Protein AF-A0A165C1H5-F1 (afdb_monomer)

Structure (mmCIF, N/CA/C/O backbone):
data_AF-A0A165C1H5-F1
#
_entry.id   AF-A0A165C1H5-F1
#
loop_
_atom_site.group_PDB
_atom_site.id
_atom_site.type_symbol
_atom_site.label_atom_id
_atom_site.label_alt_id
_atom_site.label_comp_id
_atom_site.label_asym_id
_atom_site.label_entity_id
_atom_site.label_seq_id
_atom_site.pdbx_PDB_ins_code
_atom_site.Cartn_x
_atom_site.Cartn_y
_atom_site.Cartn_z
_atom_site.occupancy
_atom_site.B_iso_or_equiv
_atom_site.auth_seq_id
_atom_site.auth_comp_id
_atom_site.auth_asym_id
_atom_site.auth_atom_id
_atom_site.pdbx_PDB_model_num
ATOM 1 N N . MET A 1 1 ? -11.696 -9.846 4.711 1.00 88.38 1 MET A N 1
ATOM 2 C CA . MET A 1 1 ? -10.975 -8.654 5.201 1.00 88.38 1 MET A CA 1
ATOM 3 C C . MET A 1 1 ? -9.640 -9.033 5.825 1.00 88.38 1 MET A C 1
ATOM 5 O O . MET A 1 1 ? -8.652 -8.895 5.130 1.00 88.38 1 MET A O 1
ATOM 9 N N . GLU A 1 2 ? -9.556 -9.574 7.046 1.00 92.06 2 GLU A N 1
ATOM 10 C CA . GLU A 1 2 ? -8.249 -9.824 7.700 1.00 92.06 2 GLU A CA 1
ATOM 11 C C . GLU A 1 2 ? -7.336 -10.789 6.930 1.00 92.06 2 GLU A C 1
ATOM 13 O O . GLU A 1 2 ? -6.153 -10.520 6.741 1.00 92.06 2 GLU A O 1
ATOM 18 N N . ARG A 1 3 ? -7.900 -11.882 6.400 1.00 90.81 3 ARG A N 1
ATOM 19 C CA . ARG A 1 3 ? -7.178 -12.800 5.502 1.00 90.81 3 ARG A CA 1
ATOM 20 C C . ARG A 1 3 ? -6.645 -12.087 4.256 1.00 90.81 3 ARG A C 1
ATOM 22 O O . ARG A 1 3 ? -5.544 -12.384 3.801 1.00 90.81 3 ARG A O 1
ATOM 29 N N . ASP A 1 4 ? -7.431 -11.167 3.707 1.00 89.62 4 ASP A N 1
ATOM 30 C CA . ASP A 1 4 ? -7.056 -10.411 2.514 1.00 89.62 4 ASP A CA 1
ATOM 31 C C . ASP A 1 4 ? -5.983 -9.373 2.853 1.00 89.62 4 ASP A C 1
ATOM 33 O O . ASP A 1 4 ? -5.034 -9.225 2.094 1.00 89.62 4 ASP A O 1
ATOM 37 N N . ALA A 1 5 ? -6.067 -8.738 4.027 1.00 93.38 5 ALA A N 1
ATOM 38 C CA . ALA A 1 5 ? -5.042 -7.837 4.542 1.00 93.38 5 ALA A CA 1
ATOM 39 C C . ALA A 1 5 ? -3.709 -8.575 4.707 1.00 93.38 5 ALA A C 1
ATOM 41 O O . ALA A 1 5 ? -2.703 -8.132 4.170 1.00 93.38 5 ALA A O 1
ATOM 42 N N . ALA A 1 6 ? -3.710 -9.759 5.330 1.00 94.25 6 ALA A N 1
ATOM 43 C CA . ALA A 1 6 ? -2.515 -10.593 5.461 1.00 94.25 6 ALA A CA 1
ATOM 44 C C . ALA A 1 6 ? -1.926 -11.002 4.097 1.00 94.25 6 ALA A C 1
ATOM 46 O O . ALA A 1 6 ? -0.709 -10.961 3.904 1.00 94.25 6 ALA A O 1
ATOM 47 N N . ALA A 1 7 ? -2.775 -11.359 3.127 1.00 92.38 7 ALA A N 1
ATOM 48 C CA . ALA A 1 7 ? -2.332 -11.671 1.770 1.00 92.38 7 ALA A CA 1
ATOM 49 C C . ALA A 1 7 ? -1.715 -10.450 1.064 1.00 92.38 7 ALA A C 1
ATOM 51 O O . ALA A 1 7 ? -0.680 -10.579 0.410 1.00 92.38 7 ALA A O 1
ATOM 52 N N . LEU A 1 8 ? -2.311 -9.265 1.219 1.00 93.88 8 LEU A N 1
ATOM 53 C CA . LEU A 1 8 ? -1.781 -8.017 0.672 1.00 93.88 8 LEU A CA 1
ATOM 54 C C . LEU A 1 8 ? -0.471 -7.605 1.347 1.00 93.88 8 LEU A C 1
ATOM 56 O O . LEU A 1 8 ? 0.447 -7.176 0.654 1.00 93.88 8 LEU A O 1
ATOM 60 N N . THR A 1 9 ? -0.340 -7.798 2.660 1.00 96.38 9 THR A N 1
ATOM 61 C CA . THR A 1 9 ? 0.911 -7.576 3.398 1.00 96.38 9 THR A CA 1
ATOM 62 C C . THR A 1 9 ? 2.047 -8.392 2.797 1.00 96.38 9 THR A C 1
ATOM 64 O O . THR A 1 9 ? 3.112 -7.854 2.506 1.00 96.38 9 THR A O 1
ATOM 67 N N . LEU A 1 10 ? 1.824 -9.688 2.550 1.00 95.38 10 LEU A N 1
ATOM 68 C CA . LEU A 1 10 ? 2.823 -10.539 1.899 1.00 95.38 10 LEU A CA 1
ATOM 69 C C . LEU A 1 10 ? 3.160 -10.041 0.490 1.00 95.38 10 LEU A C 1
ATOM 71 O O . LEU A 1 10 ? 4.328 -10.027 0.111 1.00 95.38 10 LEU A O 1
ATOM 75 N N . ALA A 1 11 ? 2.153 -9.598 -0.262 1.00 94.44 11 ALA A N 1
ATOM 76 C CA . ALA A 1 11 ? 2.328 -9.131 -1.631 1.00 94.44 11 ALA A CA 1
ATOM 77 C C . ALA A 1 11 ? 3.070 -7.785 -1.752 1.00 94.44 11 ALA A C 1
ATOM 79 O O . ALA A 1 11 ? 3.691 -7.518 -2.785 1.00 94.44 11 ALA A O 1
ATOM 80 N N . LEU A 1 12 ? 3.005 -6.951 -0.709 1.00 95.75 12 LEU A N 1
ATOM 81 C CA . LEU A 1 12 ? 3.636 -5.629 -0.617 1.00 95.75 12 LEU A CA 1
ATOM 82 C C . LEU A 1 12 ? 4.985 -5.636 0.118 1.00 95.75 12 LEU A C 1
ATOM 84 O O . LEU A 1 12 ? 5.698 -4.634 0.074 1.00 95.75 12 LEU A O 1
ATOM 88 N N . ARG A 1 13 ? 5.346 -6.744 0.779 1.00 95.44 13 ARG A N 1
ATOM 89 C CA . ARG A 1 13 ? 6.529 -6.844 1.651 1.00 95.44 13 ARG A CA 1
ATOM 90 C C . ARG A 1 13 ? 7.835 -6.417 0.980 1.00 95.44 13 ARG A C 1
ATOM 92 O O . ARG A 1 13 ? 8.688 -5.845 1.651 1.00 95.44 13 ARG A O 1
ATOM 99 N N . GLU A 1 14 ? 7.992 -6.690 -0.315 1.00 96.00 14 GLU A N 1
ATOM 100 C CA . GLU A 1 14 ? 9.132 -6.240 -1.120 1.00 96.00 14 GLU A CA 1
ATOM 101 C C . GLU A 1 14 ? 8.700 -5.139 -2.111 1.00 96.00 14 GLU A C 1
ATOM 103 O O . GLU A 1 14 ? 8.274 -5.448 -3.228 1.00 96.00 14 GLU A O 1
ATOM 108 N N . PRO A 1 15 ? 8.849 -3.843 -1.766 1.00 94.62 15 PRO A N 1
ATOM 109 C CA . PRO A 1 15 ? 8.359 -2.722 -2.575 1.00 94.62 15 PRO A CA 1
ATOM 110 C C . PRO A 1 15 ? 8.848 -2.651 -4.026 1.00 94.62 15 PRO A C 1
ATOM 112 O O . PRO A 1 15 ? 8.156 -2.126 -4.900 1.00 94.62 15 PRO A O 1
ATOM 115 N N . LEU A 1 16 ? 10.054 -3.165 -4.286 1.00 95.44 16 LEU A N 1
ATOM 116 C CA . LEU A 1 16 ? 10.672 -3.201 -5.616 1.00 95.44 16 LEU A CA 1
ATOM 117 C C . LEU A 1 16 ? 10.399 -4.515 -6.368 1.00 95.44 16 LEU A C 1
ATOM 119 O O . LEU A 1 16 ? 10.728 -4.638 -7.549 1.00 95.44 16 LEU A O 1
ATOM 123 N N . LYS A 1 17 ? 9.804 -5.507 -5.698 1.00 96.25 17 LYS A N 1
ATOM 124 C CA . LYS A 1 17 ? 9.447 -6.812 -6.266 1.00 96.25 17 LYS A CA 1
ATOM 125 C C . LYS A 1 17 ? 8.049 -7.256 -5.800 1.00 96.25 17 LYS A C 1
ATOM 127 O O . LYS A 1 17 ? 7.914 -8.371 -5.297 1.00 96.25 17 LYS A O 1
ATOM 132 N N . PRO A 1 18 ? 7.003 -6.427 -5.969 1.00 95.44 18 PRO A N 1
ATOM 133 C CA . PRO A 1 18 ? 5.680 -6.790 -5.485 1.00 95.44 18 PRO A CA 1
ATOM 134 C C . PRO A 1 18 ? 5.139 -8.012 -6.231 1.00 95.44 18 PRO A C 1
ATOM 136 O O . PRO A 1 18 ? 5.363 -8.178 -7.433 1.00 95.44 18 PRO A O 1
ATOM 139 N N . THR A 1 19 ? 4.372 -8.833 -5.518 1.00 94.50 19 THR A N 1
ATOM 140 C CA . THR A 1 19 ? 3.572 -9.939 -6.082 1.00 94.50 19 THR A CA 1
ATOM 141 C C . THR A 1 19 ? 2.074 -9.618 -6.056 1.00 94.50 19 THR A C 1
ATOM 143 O O . THR A 1 19 ? 1.214 -10.489 -6.175 1.00 94.50 19 THR A O 1
ATOM 146 N N . LEU A 1 20 ? 1.763 -8.331 -5.896 1.00 91.25 20 LEU A N 1
ATOM 147 C CA . LEU A 1 20 ? 0.424 -7.786 -5.762 1.00 91.25 20 LEU A CA 1
ATOM 148 C C . LEU A 1 20 ? -0.353 -7.817 -7.078 1.00 91.25 20 LEU A C 1
ATOM 150 O O . LEU A 1 20 ? 0.115 -7.329 -8.102 1.00 91.25 20 LEU A O 1
ATOM 154 N N . CYS A 1 21 ? -1.593 -8.297 -7.014 1.00 89.25 21 CYS A N 1
ATOM 155 C CA . CYS A 1 21 ? -2.572 -8.131 -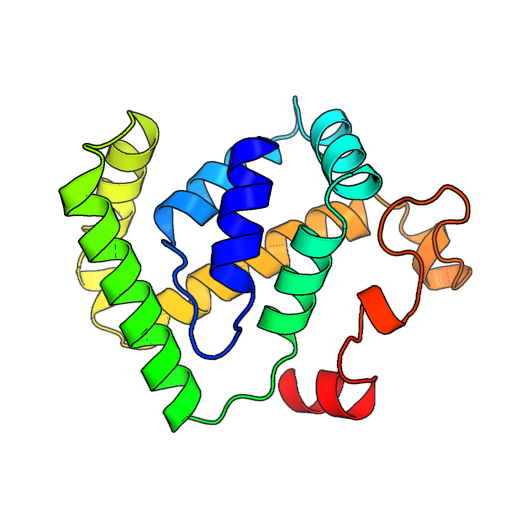8.083 1.00 89.25 21 CYS A CA 1
ATOM 156 C C . CYS A 1 21 ? -3.400 -6.857 -7.853 1.00 89.25 21 CYS A C 1
ATOM 158 O O . CYS A 1 21 ? -4.043 -6.714 -6.809 1.00 89.25 21 CYS A O 1
ATOM 160 N N . ALA A 1 22 ? -3.444 -5.967 -8.847 1.00 86.25 22 ALA A N 1
ATOM 161 C CA . ALA A 1 22 ? -4.189 -4.709 -8.763 1.00 86.25 22 ALA A CA 1
ATOM 162 C C . ALA A 1 22 ? -5.713 -4.898 -8.596 1.00 86.25 22 ALA A C 1
ATOM 164 O O . ALA A 1 22 ? -6.327 -4.155 -7.834 1.00 86.25 22 ALA A O 1
ATOM 165 N N . ALA A 1 23 ? -6.339 -5.929 -9.195 1.00 81.06 23 ALA A N 1
ATOM 166 C CA . ALA A 1 23 ? -7.761 -6.227 -8.925 1.00 81.06 23 ALA A CA 1
ATOM 167 C C . ALA A 1 23 ? -7.982 -6.613 -7.475 1.00 81.06 23 ALA A C 1
ATOM 169 O O . ALA A 1 23 ? -8.973 -6.189 -6.891 1.00 81.06 23 ALA A O 1
ATOM 170 N N . CYS A 1 24 ? -7.101 -7.443 -6.911 1.00 85.75 24 CYS A N 1
ATOM 171 C CA . CYS A 1 24 ? -7.227 -7.862 -5.521 1.00 85.75 24 CYS A CA 1
ATOM 172 C C . CYS A 1 24 ? -7.155 -6.639 -4.601 1.00 85.75 24 CYS A C 1
ATOM 174 O O . CYS A 1 24 ? -7.954 -6.530 -3.673 1.00 85.75 24 CYS A O 1
ATOM 176 N N . LEU A 1 25 ? -6.255 -5.696 -4.904 1.00 89.50 25 LEU A N 1
ATOM 177 C CA . LEU A 1 25 ? -6.153 -4.429 -4.185 1.00 89.50 25 LEU A CA 1
ATOM 178 C C . LEU A 1 25 ? -7.432 -3.584 -4.318 1.00 89.50 25 LEU A C 1
ATOM 180 O O . LEU A 1 25 ? -7.976 -3.130 -3.314 1.00 89.50 25 LEU A O 1
ATOM 184 N N . LEU A 1 26 ? -7.972 -3.421 -5.527 1.00 84.06 26 LEU A N 1
ATOM 185 C CA . LEU A 1 26 ? -9.223 -2.682 -5.721 1.00 84.06 26 LEU A CA 1
ATOM 186 C C . LEU A 1 26 ? -10.441 -3.383 -5.111 1.00 84.06 26 LEU A C 1
ATOM 188 O O . LEU A 1 26 ? -11.330 -2.717 -4.592 1.00 84.06 26 LEU A O 1
ATOM 192 N N . CYS A 1 27 ? -10.491 -4.715 -5.108 1.00 83.25 27 CYS A N 1
ATOM 193 C CA . CYS A 1 27 ? -11.514 -5.459 -4.372 1.00 83.25 27 CYS A CA 1
ATOM 194 C C . CYS A 1 27 ? -11.417 -5.164 -2.874 1.00 83.25 27 CYS A C 1
ATOM 196 O O . CYS A 1 27 ? -12.437 -4.984 -2.212 1.00 83.25 27 CYS A O 1
ATOM 198 N N . PHE A 1 28 ? -10.196 -5.071 -2.345 1.00 88.62 28 PHE A N 1
ATOM 199 C CA . PHE A 1 28 ? -9.962 -4.751 -0.943 1.00 88.62 28 PHE A CA 1
ATOM 200 C C . PHE A 1 28 ? -10.465 -3.349 -0.567 1.00 88.62 28 PHE A C 1
ATOM 202 O O . PHE A 1 28 ? -10.937 -3.158 0.554 1.00 88.62 28 PHE A O 1
ATOM 209 N N . ARG A 1 29 ? -10.497 -2.398 -1.516 1.00 86.56 29 ARG A N 1
ATOM 210 C CA . ARG A 1 29 ? -11.114 -1.066 -1.337 1.00 86.56 29 ARG A CA 1
ATOM 211 C C . ARG A 1 29 ? -12.572 -1.144 -0.872 1.00 86.56 29 ARG A C 1
ATOM 213 O O . ARG A 1 29 ? -13.025 -0.253 -0.158 1.00 86.56 29 ARG A O 1
ATOM 220 N N . ALA A 1 30 ? -13.299 -2.216 -1.196 1.00 83.88 30 ALA A N 1
ATOM 221 C CA . ALA A 1 30 ? -14.674 -2.413 -0.733 1.00 83.88 30 ALA A CA 1
ATOM 222 C C . ALA A 1 30 ? -14.793 -2.458 0.806 1.00 83.88 30 ALA A C 1
ATOM 224 O O . ALA A 1 30 ? -15.830 -2.086 1.353 1.00 83.88 30 ALA A O 1
ATOM 225 N N . TYR A 1 31 ? -13.728 -2.834 1.524 1.00 85.50 31 TYR A N 1
ATOM 226 C CA . TYR A 1 31 ? -13.708 -2.817 2.991 1.00 85.50 31 TYR A CA 1
ATOM 227 C C . TYR A 1 31 ? -13.627 -1.408 3.597 1.00 85.50 31 TYR A C 1
ATOM 229 O O . TYR A 1 31 ? -13.808 -1.261 4.806 1.00 85.50 31 TYR A O 1
ATOM 237 N N . PHE A 1 32 ? -13.423 -0.382 2.768 1.00 83.38 32 PHE A N 1
ATOM 238 C CA . PHE A 1 32 ? -13.369 1.030 3.153 1.00 83.38 32 PHE A CA 1
ATOM 239 C C . PHE A 1 32 ? -14.640 1.808 2.770 1.00 83.38 32 PHE A C 1
ATOM 241 O O . PHE A 1 32 ? -14.689 3.035 2.918 1.00 83.38 32 PHE A O 1
ATOM 248 N N . LEU A 1 33 ? -15.688 1.130 2.289 1.00 80.25 33 LEU A N 1
ATOM 249 C CA . LEU A 1 33 ? -16.996 1.743 2.033 1.00 80.25 33 LEU A CA 1
ATOM 250 C C . LEU A 1 33 ? -17.667 2.176 3.343 1.00 80.25 33 LEU A C 1
ATOM 252 O O . LEU A 1 33 ? -17.463 1.545 4.379 1.00 80.25 33 LEU A O 1
ATOM 256 N N . ALA A 1 34 ? -18.446 3.262 3.290 1.00 76.69 34 ALA A N 1
ATOM 257 C CA . ALA A 1 34 ? -18.933 3.996 4.463 1.00 76.69 34 ALA A CA 1
ATOM 258 C C . ALA A 1 34 ? -19.561 3.100 5.548 1.00 76.69 34 ALA A C 1
ATOM 260 O O . ALA A 1 34 ? -19.219 3.248 6.720 1.00 76.69 34 ALA A O 1
ATOM 261 N N . ASP A 1 35 ? -20.375 2.121 5.149 1.00 77.50 35 ASP A N 1
ATOM 262 C CA . ASP A 1 35 ? -21.162 1.279 6.062 1.00 77.50 35 ASP A CA 1
ATOM 263 C C . ASP A 1 35 ? -20.310 0.345 6.935 1.00 77.50 35 ASP A C 1
ATOM 265 O O . ASP A 1 35 ? -20.691 -0.002 8.050 1.00 77.50 35 ASP A O 1
ATOM 269 N N . VAL A 1 36 ? -19.135 -0.059 6.446 1.00 78.94 36 VAL A N 1
ATOM 270 C CA . VAL A 1 36 ? -18.239 -1.011 7.130 1.00 78.94 36 VAL A CA 1
ATOM 271 C C . VAL A 1 36 ? -16.892 -0.395 7.515 1.00 78.94 36 VAL A C 1
ATOM 273 O O . VAL A 1 36 ? -16.117 -1.001 8.260 1.00 78.94 36 VAL A O 1
ATOM 276 N N . ARG A 1 37 ? -16.616 0.826 7.038 1.00 84.00 37 ARG A N 1
ATOM 277 C CA . ARG A 1 37 ? -15.329 1.521 7.152 1.00 84.00 37 ARG A CA 1
ATOM 278 C C . ARG A 1 37 ? -14.841 1.601 8.588 1.00 84.00 37 ARG A C 1
ATOM 280 O O . ARG A 1 37 ? -13.737 1.154 8.867 1.00 84.00 37 ARG A O 1
ATOM 287 N N . LYS A 1 38 ? -15.643 2.158 9.499 1.00 85.75 38 LYS A N 1
ATOM 288 C CA . LYS A 1 38 ? -15.196 2.464 10.869 1.00 85.75 38 LYS A CA 1
ATOM 289 C C . LYS A 1 38 ? -14.730 1.210 11.615 1.00 85.75 38 LYS A C 1
ATOM 291 O O . LYS A 1 38 ? -13.666 1.211 12.231 1.00 85.75 38 LYS A O 1
ATOM 296 N N . THR A 1 39 ? -15.501 0.127 11.520 1.00 89.12 39 THR A N 1
ATOM 297 C CA . THR A 1 39 ? -15.168 -1.157 12.151 1.00 89.12 39 THR A CA 1
ATOM 298 C C . THR A 1 39 ? -13.934 -1.785 11.508 1.00 89.12 39 THR A C 1
ATOM 300 O O . THR A 1 39 ? -13.000 -2.157 12.217 1.00 89.12 39 THR A O 1
ATOM 303 N N . ASN A 1 40 ? -13.880 -1.840 10.174 1.00 90.94 40 ASN A N 1
ATOM 304 C CA . ASN A 1 40 ? -12.755 -2.445 9.459 1.00 90.94 40 ASN A CA 1
ATOM 305 C C . ASN A 1 40 ? -11.449 -1.675 9.671 1.00 90.94 40 ASN A C 1
ATOM 307 O O . ASN A 1 40 ? -10.420 -2.293 9.933 1.00 90.94 40 ASN A O 1
ATOM 311 N N . LEU A 1 41 ? -11.489 -0.340 9.621 1.00 89.44 41 LEU A N 1
ATOM 312 C CA . LEU A 1 41 ? -10.338 0.512 9.913 1.00 89.44 41 LEU A CA 1
ATOM 313 C C . LEU A 1 41 ? -9.825 0.276 11.324 1.00 89.44 41 LEU A C 1
ATOM 315 O O . LEU A 1 41 ? -8.620 0.151 11.514 1.00 89.44 41 LEU A O 1
ATOM 319 N N . ARG A 1 42 ? -10.720 0.181 12.313 1.00 89.38 42 ARG A N 1
ATOM 320 C CA . ARG A 1 42 ? -10.314 -0.101 13.691 1.00 89.38 42 ARG A CA 1
ATOM 321 C C . ARG A 1 42 ? -9.602 -1.449 13.801 1.00 89.38 42 ARG A C 1
ATOM 323 O O . ARG A 1 42 ? -8.544 -1.497 14.417 1.00 89.38 42 ARG A O 1
ATOM 330 N N . ILE A 1 43 ? -10.139 -2.508 13.190 1.00 92.56 43 ILE A N 1
ATOM 331 C CA . ILE A 1 43 ? -9.518 -3.846 13.188 1.00 92.56 43 ILE A CA 1
ATOM 332 C C . ILE A 1 43 ? -8.148 -3.802 12.504 1.00 92.56 43 ILE A C 1
ATOM 334 O O . ILE A 1 43 ? -7.149 -4.228 13.080 1.00 92.56 43 ILE A O 1
ATOM 338 N N . LEU A 1 44 ? -8.071 -3.231 11.301 1.00 93.25 44 LEU A N 1
ATOM 339 C CA . LEU A 1 44 ? -6.817 -3.133 10.555 1.00 93.25 44 LEU A CA 1
ATOM 340 C C . LEU A 1 44 ? -5.764 -2.323 11.313 1.00 93.25 44 LEU A C 1
ATOM 342 O O . LEU A 1 44 ? -4.594 -2.692 11.335 1.00 93.25 44 LEU A O 1
ATOM 346 N N . ARG A 1 45 ? -6.160 -1.217 11.943 1.00 91.88 45 ARG A N 1
ATOM 347 C CA . ARG A 1 45 ? -5.249 -0.369 12.717 1.00 91.88 45 ARG A CA 1
ATOM 348 C C . ARG A 1 45 ? -4.829 -0.986 14.040 1.00 91.88 45 ARG A C 1
ATOM 350 O O . ARG A 1 45 ? -3.803 -0.562 14.534 1.00 91.88 45 ARG A O 1
ATOM 357 N N . ALA A 1 46 ? -5.595 -1.909 14.615 1.00 91.81 46 ALA A N 1
ATOM 358 C CA . ALA A 1 46 ? -5.257 -2.552 15.885 1.00 91.81 46 ALA A CA 1
ATOM 359 C C . ALA A 1 46 ? -4.447 -3.844 15.707 1.00 91.81 46 ALA A C 1
ATOM 361 O O . ALA A 1 46 ? -3.650 -4.196 16.570 1.00 91.81 46 ALA A O 1
ATOM 362 N N . SER A 1 47 ? -4.679 -4.580 14.616 1.00 94.00 47 SER A N 1
ATOM 363 C CA . SER A 1 47 ? -4.180 -5.957 14.474 1.00 94.00 47 SER A CA 1
ATOM 364 C C . SER A 1 47 ? -3.360 -6.197 13.209 1.00 94.00 47 SER A C 1
ATOM 366 O O . SER A 1 47 ? -2.704 -7.227 13.098 1.00 94.00 47 SER A O 1
ATOM 368 N N . HIS A 1 48 ? -3.350 -5.253 12.264 1.00 95.50 48 HIS A N 1
ATOM 369 C CA . HIS A 1 48 ? -2.667 -5.400 10.975 1.00 95.50 48 HIS A CA 1
ATOM 370 C C . HIS A 1 48 ? -1.679 -4.251 10.732 1.00 95.50 48 HIS A C 1
ATOM 372 O O . HIS A 1 48 ? -1.644 -3.671 9.655 1.00 95.50 48 HIS A O 1
ATOM 378 N N . HIS A 1 49 ? -0.847 -3.909 11.722 1.00 95.12 49 HIS A N 1
ATOM 379 C CA . HIS A 1 49 ? 0.156 -2.836 11.579 1.00 95.12 49 HIS A CA 1
ATOM 380 C C . HIS A 1 49 ? 1.091 -3.070 10.389 1.00 95.12 49 HIS A C 1
ATOM 382 O O . HIS A 1 49 ? 1.361 -2.151 9.623 1.00 95.12 49 HIS A O 1
ATOM 388 N N . GLU A 1 50 ? 1.528 -4.316 10.184 1.00 96.31 50 GLU A N 1
ATOM 389 C CA . GLU A 1 50 ? 2.452 -4.636 9.094 1.00 96.31 50 GLU A CA 1
ATOM 390 C C . GLU A 1 50 ? 1.830 -4.419 7.708 1.00 96.31 50 GLU A C 1
ATOM 392 O O . GLU A 1 50 ? 2.553 -4.119 6.761 1.00 96.31 50 GLU A O 1
ATOM 397 N N . PHE A 1 51 ? 0.499 -4.497 7.584 1.00 96.44 51 PHE A N 1
ATOM 398 C CA . PHE A 1 51 ? -0.192 -4.108 6.354 1.00 96.44 51 PHE A CA 1
ATOM 399 C C . PHE A 1 51 ? 0.064 -2.629 6.046 1.00 96.44 51 PHE A C 1
ATOM 401 O O . PHE A 1 51 ? 0.542 -2.301 4.961 1.00 96.44 51 PHE A O 1
ATOM 408 N N . TRP A 1 52 ? -0.157 -1.746 7.022 1.00 95.50 52 TRP A N 1
ATOM 409 C CA . TRP A 1 52 ? 0.084 -0.310 6.876 1.00 95.50 52 TRP A CA 1
ATOM 410 C C . TRP A 1 52 ? 1.559 0.025 6.670 1.00 95.50 52 TRP A C 1
ATOM 412 O O . TRP A 1 52 ? 1.890 0.827 5.799 1.00 95.50 52 TRP A O 1
ATOM 422 N N . ASN A 1 53 ? 2.453 -0.648 7.390 1.00 95.06 53 ASN A N 1
ATOM 423 C CA . ASN A 1 53 ? 3.892 -0.455 7.237 1.00 95.06 53 ASN A CA 1
ATOM 424 C C . ASN A 1 53 ? 4.369 -0.868 5.840 1.00 95.06 53 ASN A C 1
ATOM 426 O O . ASN A 1 53 ? 5.176 -0.167 5.232 1.00 95.06 53 ASN A O 1
ATOM 430 N N . CYS A 1 54 ? 3.847 -1.968 5.288 1.00 96.75 54 CYS A N 1
ATOM 431 C CA . CYS A 1 54 ? 4.136 -2.363 3.911 1.00 96.75 54 CYS A CA 1
ATOM 432 C C . CYS A 1 54 ? 3.605 -1.340 2.900 1.00 96.75 54 CYS A C 1
ATOM 434 O O . CYS A 1 54 ? 4.294 -1.057 1.923 1.00 96.75 54 CYS A O 1
ATOM 436 N N . ILE A 1 55 ? 2.431 -0.746 3.143 1.00 95.88 55 ILE A N 1
ATOM 437 C CA . ILE A 1 55 ? 1.902 0.344 2.311 1.00 95.88 55 ILE A CA 1
ATOM 438 C C . ILE A 1 55 ? 2.836 1.554 2.350 1.00 95.88 55 ILE A C 1
ATOM 440 O O . ILE A 1 55 ? 3.248 2.026 1.291 1.00 95.88 55 ILE A O 1
ATOM 444 N N . MET A 1 56 ? 3.220 2.022 3.542 1.00 94.56 56 MET A N 1
ATOM 445 C CA . MET A 1 56 ? 4.121 3.168 3.674 1.00 94.56 56 MET A CA 1
ATOM 446 C C . MET A 1 56 ? 5.462 2.890 3.002 1.00 94.56 56 MET A C 1
ATOM 448 O O . MET A 1 56 ? 5.880 3.683 2.166 1.00 94.56 56 MET A O 1
ATOM 452 N N . ARG A 1 57 ? 6.084 1.729 3.253 1.00 95.06 57 ARG A N 1
ATOM 453 C CA . ARG A 1 57 ? 7.325 1.319 2.571 1.00 95.06 57 ARG A CA 1
ATOM 454 C C . ARG A 1 57 ? 7.154 1.261 1.056 1.00 95.06 57 ARG A C 1
ATOM 456 O O . ARG A 1 57 ? 8.063 1.644 0.327 1.00 95.06 57 ARG A O 1
ATOM 463 N N . PHE A 1 58 ? 6.015 0.780 0.560 1.00 95.31 58 PHE A N 1
ATOM 464 C CA . PHE A 1 58 ? 5.747 0.755 -0.873 1.00 95.31 58 PHE A CA 1
ATOM 465 C C . PHE A 1 58 ? 5.669 2.166 -1.458 1.00 95.31 58 PHE A C 1
ATOM 467 O O . PHE A 1 58 ? 6.215 2.411 -2.532 1.00 95.31 58 PHE A O 1
ATOM 474 N N . LEU A 1 59 ? 5.018 3.099 -0.775 1.00 93.00 59 LEU A N 1
ATOM 475 C CA . LEU A 1 59 ? 4.847 4.466 -1.262 1.00 93.00 59 LEU A CA 1
ATOM 476 C C . LEU A 1 59 ? 6.129 5.297 -1.155 1.00 93.00 59 LEU A C 1
ATOM 478 O O . LEU A 1 59 ? 6.395 6.100 -2.042 1.00 93.00 59 LEU A O 1
ATOM 482 N N . THR A 1 60 ? 6.946 5.068 -0.127 1.00 92.38 60 THR A N 1
ATOM 483 C CA . THR A 1 60 ? 8.137 5.882 0.165 1.00 92.38 60 THR A CA 1
ATOM 484 C C . THR A 1 60 ? 9.456 5.247 -0.269 1.00 92.38 60 THR A C 1
ATOM 486 O O . THR A 1 60 ? 10.510 5.841 -0.055 1.00 92.38 60 THR A O 1
ATOM 489 N N . VAL A 1 61 ? 9.448 4.062 -0.898 1.00 92.56 61 VAL A N 1
ATOM 490 C CA . VAL A 1 61 ? 10.684 3.494 -1.459 1.00 92.56 61 VAL A CA 1
ATOM 491 C C . VAL A 1 61 ? 11.160 4.324 -2.649 1.00 92.56 61 VAL A C 1
ATOM 493 O O . VAL A 1 61 ? 10.418 4.542 -3.612 1.00 92.56 61 VAL A O 1
ATOM 496 N N . LYS A 1 62 ? 12.434 4.718 -2.625 1.00 90.88 62 LYS A N 1
ATOM 497 C CA . LYS A 1 62 ? 13.075 5.402 -3.747 1.00 90.88 62 LYS A CA 1
ATOM 498 C C . LYS A 1 62 ? 13.017 4.534 -5.004 1.00 90.88 62 LYS A C 1
ATOM 500 O O . LYS A 1 62 ? 13.434 3.371 -4.993 1.00 90.88 62 LYS A O 1
ATOM 505 N N . ARG A 1 63 ? 12.534 5.103 -6.111 1.00 89.56 63 ARG A N 1
ATOM 506 C CA . ARG A 1 63 ? 12.486 4.428 -7.414 1.00 89.56 63 ARG A CA 1
ATOM 507 C C . ARG A 1 63 ? 13.236 5.222 -8.474 1.00 89.56 63 ARG A C 1
ATOM 509 O O . ARG A 1 63 ? 13.139 6.438 -8.527 1.00 89.56 63 ARG A O 1
ATOM 516 N N . THR A 1 64 ? 13.966 4.508 -9.320 1.00 90.88 64 THR A N 1
ATOM 517 C CA . THR A 1 64 ? 14.533 5.024 -10.571 1.00 90.88 64 THR A CA 1
ATOM 518 C C . THR A 1 64 ? 13.592 4.662 -11.717 1.00 90.88 64 THR A C 1
ATOM 520 O O . THR A 1 64 ? 12.773 3.757 -11.563 1.00 90.88 64 THR A O 1
ATOM 523 N N . ASP A 1 65 ? 13.729 5.272 -12.892 1.00 88.62 65 ASP A N 1
ATOM 524 C CA . ASP A 1 65 ? 12.895 4.925 -14.060 1.00 88.62 65 ASP A CA 1
ATOM 525 C C . ASP A 1 65 ? 12.977 3.435 -14.423 1.00 88.62 65 ASP A C 1
ATOM 527 O O . ASP A 1 65 ? 11.978 2.787 -14.755 1.00 88.62 65 ASP A O 1
ATOM 531 N N . ILE A 1 66 ? 14.169 2.853 -14.253 1.00 90.25 66 ILE A N 1
ATOM 532 C CA . ILE A 1 66 ? 14.416 1.421 -14.439 1.00 90.25 66 ILE A CA 1
ATOM 533 C C . ILE A 1 66 ? 13.606 0.602 -13.428 1.00 90.25 66 ILE A C 1
ATOM 535 O O . ILE A 1 66 ? 12.941 -0.367 -13.809 1.00 90.25 66 ILE A O 1
ATOM 539 N N . SER A 1 67 ? 13.638 0.971 -12.141 1.00 92.69 67 SER A N 1
ATOM 540 C CA . SER A 1 67 ? 12.910 0.222 -11.116 1.00 92.69 67 SER A CA 1
ATOM 541 C C . SER A 1 67 ? 11.397 0.441 -11.195 1.00 92.69 67 SER A C 1
ATOM 543 O O . SER A 1 67 ? 10.658 -0.520 -10.999 1.00 92.69 67 SER A O 1
ATOM 545 N N . ARG A 1 68 ? 10.922 1.632 -11.587 1.00 91.00 68 ARG A N 1
ATOM 546 C CA . ARG A 1 68 ? 9.505 1.906 -11.900 1.00 91.00 68 ARG A CA 1
ATOM 547 C C . ARG A 1 68 ? 9.001 0.981 -13.002 1.00 91.00 68 ARG A C 1
ATOM 549 O O . ARG A 1 68 ? 8.044 0.238 -12.790 1.00 91.00 68 ARG A O 1
ATOM 556 N N . SER A 1 69 ? 9.720 0.935 -14.122 1.00 89.88 69 SER A N 1
ATOM 557 C CA . SER A 1 69 ? 9.400 0.062 -15.256 1.00 89.88 69 SER A CA 1
ATOM 558 C C . SER A 1 69 ? 9.383 -1.418 -14.856 1.00 89.88 69 SER A C 1
ATOM 560 O O . SER A 1 69 ? 8.502 -2.178 -15.260 1.00 89.88 69 SER A O 1
ATOM 562 N N . ALA A 1 70 ? 10.352 -1.851 -14.042 1.00 92.31 70 ALA A N 1
ATOM 563 C CA . ALA A 1 70 ? 10.423 -3.227 -13.556 1.00 92.31 70 ALA A CA 1
ATOM 564 C C . ALA A 1 70 ? 9.257 -3.581 -12.619 1.00 92.31 70 ALA A C 1
ATOM 566 O O . ALA A 1 70 ? 8.680 -4.661 -12.750 1.00 92.31 70 ALA A O 1
ATOM 567 N N . VAL A 1 71 ? 8.891 -2.681 -11.703 1.00 93.75 71 VAL A N 1
ATOM 568 C CA . VAL A 1 71 ? 7.741 -2.849 -10.806 1.00 93.75 71 VAL A CA 1
ATOM 569 C C . VAL A 1 71 ? 6.444 -2.908 -11.607 1.00 93.75 71 VAL A C 1
ATOM 571 O O . VAL A 1 71 ? 5.645 -3.813 -11.382 1.00 93.75 71 VAL A O 1
ATOM 574 N N . ASN A 1 72 ? 6.256 -2.020 -12.585 1.00 91.25 72 ASN A N 1
ATOM 575 C CA . ASN A 1 72 ? 5.050 -2.015 -13.405 1.00 91.25 72 ASN A CA 1
ATOM 576 C C . ASN A 1 72 ? 4.860 -3.341 -14.162 1.00 91.25 72 ASN A C 1
ATOM 578 O O . ASN A 1 72 ? 3.793 -3.948 -14.086 1.00 91.25 72 ASN A O 1
ATOM 582 N N . ARG A 1 73 ? 5.927 -3.865 -14.789 1.00 90.50 73 ARG A N 1
ATOM 583 C CA . ARG A 1 73 ? 5.903 -5.194 -15.433 1.00 90.50 73 ARG A CA 1
ATOM 584 C C . ARG A 1 73 ? 5.546 -6.321 -14.461 1.00 90.50 73 ARG A C 1
ATOM 586 O O . ARG A 1 73 ? 4.852 -7.258 -14.842 1.00 90.50 73 ARG A O 1
ATOM 593 N N . ARG A 1 74 ? 6.011 -6.253 -13.209 1.00 93.75 74 ARG A N 1
ATOM 594 C CA . ARG A 1 74 ? 5.684 -7.256 -12.179 1.00 93.75 74 ARG A CA 1
ATOM 595 C C . ARG A 1 74 ? 4.220 -7.197 -11.765 1.00 93.75 74 ARG A C 1
ATOM 597 O O . ARG A 1 74 ? 3.602 -8.249 -11.639 1.00 93.75 74 ARG A O 1
ATOM 604 N N . LEU A 1 75 ? 3.671 -5.998 -11.586 1.00 91.31 75 LEU A N 1
ATOM 605 C CA . LEU A 1 75 ? 2.257 -5.811 -11.258 1.00 91.31 75 LEU A CA 1
ATOM 606 C C . LEU A 1 75 ? 1.351 -6.321 -12.389 1.00 91.31 75 LEU A C 1
ATOM 608 O O . LEU A 1 75 ? 0.384 -7.030 -12.118 1.00 91.31 75 LEU A O 1
ATOM 612 N N . ASP A 1 76 ? 1.697 -6.043 -13.649 1.00 87.44 76 ASP A N 1
ATOM 613 C CA . ASP A 1 76 ? 0.988 -6.580 -14.820 1.00 87.44 76 ASP A CA 1
ATOM 614 C C . ASP A 1 76 ? 1.082 -8.117 -14.897 1.00 87.44 76 ASP A C 1
ATOM 616 O O . ASP A 1 76 ? 0.071 -8.800 -15.071 1.00 87.44 76 ASP A O 1
ATOM 620 N N . ALA A 1 77 ? 2.264 -8.697 -14.669 1.00 89.00 77 ALA A N 1
ATOM 621 C CA . ALA A 1 77 ? 2.423 -10.150 -14.616 1.00 89.00 77 ALA A CA 1
ATOM 622 C C . ALA A 1 77 ? 1.602 -10.792 -13.481 1.00 89.00 77 ALA A C 1
ATOM 624 O O . ALA A 1 77 ? 0.930 -11.802 -13.701 1.00 89.00 77 ALA A O 1
ATOM 625 N N . ALA A 1 78 ? 1.614 -10.203 -12.281 1.00 89.38 78 ALA A N 1
ATOM 626 C CA . ALA A 1 78 ? 0.841 -10.677 -11.133 1.00 89.38 78 ALA A CA 1
ATOM 627 C C . ALA A 1 78 ? -0.671 -10.578 -11.382 1.00 89.38 78 ALA A C 1
ATOM 629 O O . ALA A 1 78 ? -1.422 -11.496 -11.044 1.00 89.38 78 ALA A O 1
ATOM 630 N N . TRP A 1 79 ? -1.116 -9.499 -12.029 1.00 85.06 79 TRP A N 1
ATOM 631 C CA . TRP A 1 79 ? -2.483 -9.345 -12.509 1.00 85.06 79 TRP A CA 1
ATOM 632 C C . TRP A 1 79 ? -2.877 -10.489 -13.454 1.00 85.06 79 TRP A C 1
ATOM 634 O O . TRP A 1 79 ? -3.833 -11.214 -13.168 1.00 85.06 79 TRP A O 1
ATOM 644 N N . ARG A 1 80 ? -2.108 -10.718 -14.527 1.00 81.88 80 ARG A N 1
ATOM 645 C CA . ARG A 1 80 ? -2.373 -11.779 -15.518 1.00 81.88 80 ARG A CA 1
ATOM 646 C C . ARG A 1 80 ? -2.369 -13.174 -14.891 1.00 81.88 80 ARG A C 1
ATOM 648 O O . ARG A 1 80 ? -3.254 -13.977 -15.172 1.00 81.88 80 ARG A O 1
ATOM 655 N N . ALA A 1 81 ? -1.422 -13.458 -13.999 1.00 84.00 81 ALA A N 1
ATOM 656 C CA . ALA A 1 81 ? -1.349 -14.737 -13.293 1.00 84.00 81 ALA A CA 1
ATOM 657 C C . ALA A 1 81 ? -2.542 -14.954 -12.346 1.00 84.00 81 ALA A C 1
ATOM 659 O O . ALA A 1 81 ? -3.033 -16.072 -12.193 1.00 84.00 81 ALA A O 1
ATOM 660 N N . CYS A 1 82 ? -3.052 -13.887 -11.729 1.00 80.50 82 CYS A N 1
ATOM 661 C CA . CYS A 1 82 ? -4.251 -13.963 -10.902 1.00 80.50 82 CYS A CA 1
ATOM 662 C C . CYS A 1 82 ? -5.510 -14.267 -11.733 1.00 80.50 82 CYS A C 1
ATOM 664 O O . CYS A 1 82 ? -6.419 -14.933 -11.232 1.00 80.50 82 CYS A O 1
ATOM 666 N N . GLN A 1 83 ? -5.572 -13.808 -12.991 1.00 66.25 83 GLN A N 1
ATOM 667 C CA . GLN A 1 83 ? -6.680 -14.124 -13.899 1.00 66.25 83 GLN A CA 1
ATOM 668 C C . GLN A 1 83 ? -6.764 -15.624 -14.207 1.00 66.25 83 GLN A C 1
ATOM 670 O O . GLN A 1 83 ? -7.867 -16.162 -14.295 1.00 66.25 83 GLN A O 1
ATOM 675 N N . SER A 1 84 ? -5.621 -16.300 -14.353 1.00 56.28 84 SER A N 1
ATOM 676 C CA . SER A 1 84 ? -5.576 -17.707 -14.767 1.00 56.28 84 SER A CA 1
ATOM 677 C C . SER A 1 84 ? -5.885 -18.699 -13.643 1.00 56.28 84 SER A C 1
ATOM 679 O O . SER A 1 84 ? -6.336 -19.804 -13.925 1.00 56.28 84 SER A O 1
ATOM 681 N N . THR A 1 85 ? -5.669 -18.329 -12.376 1.00 58.69 85 THR A N 1
ATOM 682 C CA . THR A 1 85 ? -5.676 -19.292 -11.257 1.00 58.69 85 THR A CA 1
ATOM 683 C C . THR A 1 85 ? -6.946 -19.328 -10.419 1.00 58.69 85 THR A C 1
ATOM 685 O O . THR A 1 85 ? -7.252 -20.376 -9.858 1.00 58.69 85 THR A O 1
ATOM 688 N N . ARG A 1 86 ? -7.686 -18.224 -10.265 1.00 54.50 86 ARG A N 1
ATOM 689 C CA . ARG A 1 86 ? -8.782 -18.179 -9.273 1.00 54.50 86 ARG A CA 1
ATOM 690 C C . ARG A 1 86 ? -10.191 -18.323 -9.844 1.00 54.50 86 ARG A C 1
ATOM 692 O O . ARG A 1 86 ? -11.122 -18.489 -9.059 1.00 54.50 86 ARG A O 1
ATOM 699 N N . GLY A 1 87 ? -10.373 -18.243 -11.167 1.00 48.19 87 GLY A N 1
ATOM 700 C CA . GLY A 1 87 ? -11.677 -17.869 -11.732 1.00 48.19 87 GLY A CA 1
ATOM 701 C C . GLY A 1 87 ? -12.121 -16.503 -11.172 1.00 48.19 87 GLY A C 1
ATOM 702 O O . GLY A 1 87 ? -11.619 -16.053 -10.143 1.00 48.19 87 GLY A O 1
ATOM 703 N N . PRO A 1 88 ? -13.005 -15.736 -11.817 1.00 46.03 88 PRO A N 1
ATOM 704 C CA . PRO A 1 88 ? -13.367 -14.454 -11.237 1.00 46.03 88 PRO A CA 1
ATOM 705 C C . PRO A 1 88 ? -14.340 -14.670 -10.062 1.00 46.03 88 PRO A C 1
ATOM 707 O O . PRO A 1 88 ? -15.470 -15.108 -10.296 1.00 46.03 88 PRO A O 1
ATOM 710 N N . PRO A 1 89 ? -14.013 -14.283 -8.809 1.00 53.34 89 PRO A N 1
ATOM 711 C CA . PRO A 1 89 ? -15.061 -13.859 -7.889 1.00 53.34 89 PRO A CA 1
ATOM 712 C C . PRO A 1 89 ? -15.960 -12.845 -8.614 1.00 53.34 89 PRO A C 1
ATOM 714 O O . PRO A 1 89 ? -15.465 -12.061 -9.426 1.00 53.34 89 PRO A O 1
ATOM 717 N N . LYS A 1 90 ? -17.271 -12.813 -8.332 1.00 55.09 90 LYS A N 1
ATOM 718 C CA . LYS A 1 90 ? -18.230 -11.911 -9.016 1.00 55.09 90 LYS A CA 1
ATOM 719 C C . LYS A 1 90 ? -17.743 -10.447 -9.106 1.00 55.09 90 LYS A C 1
ATOM 721 O O . LYS A 1 90 ? -18.053 -9.755 -10.071 1.00 55.09 90 LYS A O 1
ATOM 726 N N . TYR A 1 91 ? -16.941 -9.997 -8.136 1.00 53.91 91 TYR A N 1
ATOM 727 C CA . TYR A 1 91 ? -16.282 -8.685 -8.126 1.00 53.91 91 TYR A CA 1
ATOM 728 C C . TYR A 1 91 ? -15.059 -8.569 -9.053 1.00 53.91 91 TYR A C 1
ATOM 730 O O . TYR A 1 91 ? -14.921 -7.560 -9.742 1.00 53.91 91 TYR A O 1
ATOM 738 N N . HIS A 1 92 ? -14.220 -9.605 -9.149 1.00 59.56 92 HIS A N 1
ATOM 739 C CA . HIS A 1 92 ? -13.120 -9.664 -10.119 1.00 59.56 92 HIS A CA 1
ATOM 740 C C . HIS A 1 92 ? -13.635 -9.610 -11.560 1.00 59.56 92 HIS A C 1
ATOM 742 O O . HIS A 1 92 ? -13.001 -8.972 -12.386 1.00 59.56 92 HIS A O 1
ATOM 748 N N . ALA A 1 93 ? -14.786 -10.222 -11.869 1.00 60.09 93 ALA A N 1
ATOM 749 C CA . ALA A 1 93 ? -15.383 -10.166 -13.211 1.00 60.09 93 ALA A CA 1
ATOM 750 C C . ALA A 1 93 ? -15.801 -8.742 -13.619 1.00 60.09 93 ALA A C 1
ATOM 752 O O . ALA A 1 93 ? -15.624 -8.353 -14.769 1.00 60.09 93 ALA A O 1
ATOM 753 N N . LYS A 1 94 ? -16.339 -7.952 -12.680 1.00 60.25 94 LYS A N 1
ATOM 754 C CA . LYS A 1 94 ? -16.730 -6.557 -12.941 1.00 60.25 94 LYS A CA 1
ATOM 755 C C . LYS A 1 94 ? -15.519 -5.649 -13.107 1.00 60.25 94 LYS A C 1
ATOM 757 O O . LYS A 1 94 ? -15.471 -4.871 -14.051 1.00 60.25 94 LYS A O 1
ATOM 762 N N . LEU A 1 95 ? -14.529 -5.780 -12.223 1.00 59.91 95 LEU A N 1
ATOM 763 C CA . LEU A 1 95 ? -13.277 -5.036 -12.355 1.00 59.91 95 LEU A CA 1
ATOM 764 C C . LEU A 1 95 ? -12.527 -5.451 -13.618 1.00 59.91 95 LEU A C 1
ATOM 766 O O . LEU A 1 95 ? -11.983 -4.600 -14.302 1.00 59.91 95 LEU A O 1
ATOM 770 N N . ARG A 1 96 ? -12.580 -6.730 -13.996 1.00 59.50 96 ARG A N 1
ATOM 771 C CA . ARG A 1 96 ? -12.043 -7.211 -15.267 1.00 59.50 96 ARG A CA 1
ATOM 772 C C . ARG A 1 96 ? -12.591 -6.424 -16.455 1.00 59.50 96 ARG A C 1
ATOM 774 O O . ARG A 1 96 ? -11.796 -6.097 -17.308 1.00 59.50 96 ARG A O 1
ATOM 781 N N . ALA A 1 97 ? -13.867 -6.043 -16.504 1.00 59.53 97 ALA A N 1
ATOM 782 C CA . ALA A 1 97 ? -14.373 -5.203 -17.598 1.00 59.53 97 ALA A CA 1
ATOM 783 C C . ALA A 1 97 ? -13.752 -3.788 -17.622 1.00 59.53 97 ALA A C 1
ATOM 785 O O . ALA A 1 97 ? -13.581 -3.209 -18.690 1.00 59.53 97 ALA A O 1
ATOM 786 N N . VAL A 1 98 ? -13.377 -3.249 -16.457 1.00 60.94 98 VAL A N 1
ATOM 787 C CA . VAL A 1 98 ? -12.652 -1.972 -16.334 1.00 60.94 98 VAL A CA 1
ATOM 788 C C . VAL A 1 98 ? -11.188 -2.131 -16.766 1.00 60.94 98 VAL A C 1
ATOM 790 O O . VAL A 1 98 ? -10.665 -1.273 -17.468 1.00 60.94 98 VAL A O 1
ATOM 793 N N . PHE A 1 99 ? -10.548 -3.248 -16.404 1.00 57.12 99 PHE A N 1
ATOM 794 C CA . PHE A 1 99 ? -9.138 -3.528 -16.703 1.00 57.12 99 PHE A CA 1
ATOM 795 C C . PHE A 1 99 ? -8.875 -4.125 -18.099 1.00 57.12 99 PHE A C 1
ATOM 797 O O . PHE A 1 99 ? -7.803 -3.923 -18.659 1.00 57.12 99 PHE A O 1
ATOM 804 N N . ASP A 1 100 ? -9.832 -4.858 -18.672 1.00 58.91 100 ASP A N 1
ATOM 805 C CA . ASP A 1 100 ? -9.752 -5.467 -20.010 1.00 58.91 100 ASP A CA 1
ATOM 806 C C . ASP A 1 100 ? -10.002 -4.439 -21.123 1.00 58.91 100 ASP A C 1
ATOM 808 O O . ASP A 1 100 ? -9.782 -4.750 -22.296 1.00 58.91 100 ASP A O 1
ATOM 812 N N . ASN A 1 101 ? -10.393 -3.202 -20.783 1.00 54.00 101 ASN A N 1
ATOM 813 C CA . ASN A 1 101 ? -10.246 -2.061 -21.682 1.00 54.00 101 ASN A CA 1
ATOM 814 C C . ASN A 1 101 ? -8.744 -1.805 -21.881 1.00 54.00 101 ASN A C 1
ATOM 816 O O . ASN A 1 101 ? -8.143 -0.942 -21.245 1.00 54.00 101 ASN A O 1
ATOM 820 N N . ARG A 1 102 ? -8.129 -2.604 -22.761 1.00 48.69 102 ARG A N 1
ATOM 821 C CA . ARG A 1 102 ? -6.691 -2.624 -23.076 1.00 48.69 102 ARG A CA 1
ATOM 822 C C . ARG A 1 102 ? -6.115 -1.238 -23.371 1.00 48.69 102 ARG A C 1
ATOM 824 O O . ARG A 1 102 ? -4.961 -0.9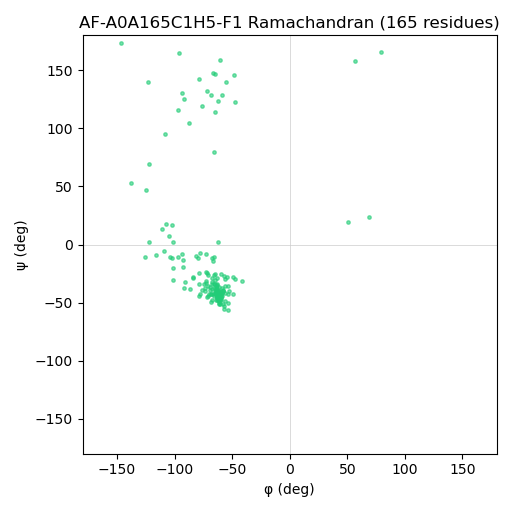99 -23.038 1.00 48.69 102 ARG A O 1
ATOM 831 N N . ALA A 1 103 ? -6.935 -0.310 -23.863 1.00 49.50 103 ALA A N 1
ATOM 832 C CA . ALA A 1 103 ? -6.575 1.093 -24.065 1.00 49.50 103 ALA A CA 1
ATOM 833 C C . ALA A 1 103 ? -6.092 1.809 -22.781 1.00 49.50 103 ALA A C 1
ATOM 835 O O . ALA A 1 103 ? -5.280 2.725 -22.857 1.00 49.50 103 ALA A O 1
ATOM 836 N N . VAL A 1 104 ? -6.531 1.377 -21.592 1.00 49.97 104 VAL A N 1
ATOM 837 C CA . VAL A 1 104 ? -6.091 1.931 -20.298 1.00 49.97 104 VAL A CA 1
ATOM 838 C C . VAL A 1 104 ? -4.724 1.374 -19.870 1.00 49.97 104 VAL A C 1
ATOM 840 O O . VAL A 1 104 ? -4.104 1.934 -18.979 1.00 49.97 104 VAL A O 1
ATOM 843 N N . PHE A 1 105 ? -4.185 0.327 -20.508 1.00 49.50 105 PHE A N 1
ATOM 844 C CA . PHE A 1 105 ? -2.907 -0.309 -20.122 1.00 49.50 105 PHE A CA 1
ATOM 845 C C . PHE A 1 105 ? -1.844 -0.332 -21.224 1.00 49.50 105 PHE A C 1
ATOM 847 O O . PHE A 1 105 ? -0.741 -0.822 -20.991 1.00 49.50 105 PHE A O 1
ATOM 854 N N . GLU A 1 106 ? -2.128 0.236 -22.396 1.00 50.03 106 GLU A N 1
ATOM 855 C CA . GLU A 1 106 ? -1.127 0.430 -23.456 1.00 50.03 106 GLU A CA 1
ATOM 856 C C . GLU A 1 106 ? -0.045 1.458 -23.075 1.00 50.03 106 GLU A C 1
ATOM 858 O O . GLU A 1 106 ? 1.013 1.499 -23.700 1.00 50.03 106 GLU A O 1
ATOM 863 N N . ASN A 1 107 ? -0.254 2.216 -21.990 1.00 52.75 107 ASN A N 1
ATOM 864 C CA . ASN A 1 107 ? 0.771 3.050 -21.371 1.00 52.75 107 ASN A CA 1
ATOM 865 C C . ASN A 1 107 ? 1.419 2.321 -20.181 1.00 52.75 107 ASN A C 1
ATOM 867 O O . ASN A 1 107 ? 0.783 2.044 -19.161 1.00 52.75 107 ASN A O 1
ATOM 871 N N . TYR A 1 108 ? 2.714 2.033 -20.312 1.00 50.69 108 TYR A N 1
ATOM 872 C CA . TYR A 1 108 ? 3.531 1.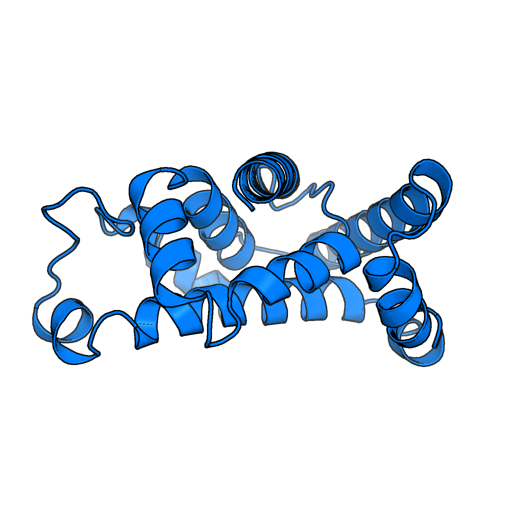223 -19.400 1.00 50.69 108 TYR A CA 1
ATOM 873 C C . TYR A 1 108 ? 3.684 1.763 -17.966 1.00 50.69 108 TYR A C 1
ATOM 875 O O . TYR A 1 108 ? 4.370 1.124 -17.178 1.00 50.69 108 TYR A O 1
ATOM 883 N N . ASP A 1 109 ? 3.058 2.879 -17.597 1.00 62.22 109 ASP A N 1
ATOM 884 C CA . ASP A 1 109 ? 3.085 3.425 -16.231 1.00 62.22 109 ASP A CA 1
ATOM 885 C C . ASP A 1 109 ? 1.750 3.294 -15.486 1.00 62.22 109 ASP A C 1
ATOM 887 O O . ASP A 1 109 ? 1.668 3.592 -14.290 1.00 62.22 109 ASP A O 1
ATOM 891 N N . ASN A 1 110 ? 0.698 2.816 -16.153 1.00 75.69 110 ASN A N 1
ATOM 892 C CA . ASN A 1 110 ? -0.646 2.897 -15.592 1.00 75.69 110 ASN A CA 1
ATOM 893 C C . ASN A 1 110 ? -0.854 1.942 -14.406 1.00 75.69 110 ASN A C 1
ATOM 895 O O . ASN A 1 110 ? -1.488 2.325 -13.433 1.00 75.69 110 ASN A O 1
ATOM 899 N N . MET A 1 111 ? -0.266 0.739 -14.394 1.00 84.81 111 MET A N 1
ATOM 900 C CA . MET A 1 111 ? -0.524 -0.217 -13.304 1.00 84.81 111 MET A CA 1
ATOM 901 C C . MET A 1 111 ? 0.114 0.210 -11.975 1.00 84.81 111 MET A C 1
ATOM 903 O O . MET A 1 111 ? -0.521 0.137 -10.924 1.00 84.81 111 MET A O 1
ATOM 907 N N . LEU A 1 112 ? 1.369 0.667 -12.004 1.00 90.19 112 LEU A N 1
ATOM 908 C CA . LEU A 1 112 ? 2.040 1.205 -10.824 1.00 90.19 112 LEU A CA 1
ATOM 909 C C . LEU A 1 112 ? 1.309 2.446 -10.312 1.00 90.19 112 LEU A C 1
ATOM 911 O O . LEU A 1 112 ? 1.100 2.559 -9.106 1.00 90.19 112 LEU A O 1
ATOM 915 N N . ARG A 1 113 ? 0.895 3.339 -11.216 1.00 88.19 113 ARG A N 1
ATOM 916 C CA . ARG A 1 113 ? 0.117 4.526 -10.866 1.00 88.19 113 ARG A CA 1
ATOM 917 C C . ARG A 1 113 ? -1.186 4.161 -10.155 1.00 88.19 113 ARG A C 1
ATOM 919 O O . ARG A 1 113 ? -1.403 4.642 -9.052 1.00 88.19 113 ARG A O 1
ATOM 926 N N . GLU A 1 114 ? -1.988 3.261 -10.716 1.00 86.56 114 GLU A N 1
ATOM 927 C CA . GLU A 1 114 ? -3.258 2.814 -10.122 1.00 86.56 114 GLU A CA 1
ATOM 928 C C . GLU A 1 114 ? -3.068 2.178 -8.737 1.00 86.56 114 GLU A C 1
ATOM 930 O O . GLU A 1 114 ? -3.827 2.440 -7.801 1.00 86.56 114 GLU A O 1
ATOM 935 N N . VAL A 1 115 ? -2.025 1.356 -8.574 1.00 91.75 115 VAL A N 1
ATOM 936 C CA . VAL A 1 115 ? -1.680 0.775 -7.269 1.00 91.75 115 VAL A CA 1
ATOM 937 C C . VAL A 1 115 ? -1.299 1.872 -6.277 1.00 91.75 115 VAL A C 1
ATOM 939 O O . VAL A 1 115 ? -1.793 1.858 -5.154 1.00 91.75 115 VAL A O 1
ATOM 942 N N . VAL A 1 116 ? -0.458 2.830 -6.675 1.00 93.25 116 VAL A N 1
ATOM 943 C CA . VAL A 1 116 ? -0.054 3.958 -5.821 1.00 93.25 116 VAL A CA 1
ATOM 944 C C . VAL A 1 116 ? -1.258 4.809 -5.424 1.00 93.25 116 VAL A C 1
ATOM 946 O O . VAL A 1 116 ? -1.437 5.062 -4.236 1.00 93.25 116 VAL A O 1
ATOM 949 N N . GLU A 1 117 ? -2.106 5.196 -6.376 1.00 90.31 117 GLU A N 1
ATOM 950 C CA . GLU A 1 117 ? -3.318 5.983 -6.122 1.00 90.31 117 GLU A CA 1
ATOM 951 C C . GLU A 1 117 ? -4.267 5.240 -5.170 1.00 90.31 117 GLU A C 1
ATOM 953 O O . GLU A 1 117 ? -4.720 5.808 -4.179 1.00 90.31 117 GLU A O 1
ATOM 958 N N . THR A 1 118 ? -4.476 3.936 -5.373 1.00 90.56 118 THR A N 1
ATOM 959 C CA . THR A 1 118 ? -5.314 3.117 -4.481 1.00 90.56 118 THR A CA 1
ATOM 960 C C . THR A 1 118 ? -4.745 3.022 -3.060 1.00 90.56 118 THR A C 1
ATOM 962 O O . THR A 1 118 ? -5.487 3.057 -2.078 1.00 90.56 118 THR A O 1
ATOM 965 N N . LEU A 1 119 ? -3.425 2.884 -2.926 1.00 94.44 119 LEU A N 1
ATOM 966 C CA . LEU A 1 119 ? -2.759 2.825 -1.625 1.00 94.44 119 LEU A CA 1
ATOM 967 C C . LEU A 1 119 ? -2.800 4.173 -0.895 1.00 94.44 119 LEU A C 1
ATOM 969 O O . LEU A 1 119 ? -3.030 4.202 0.316 1.00 94.44 119 LEU A O 1
ATOM 973 N N . LEU A 1 120 ? -2.627 5.280 -1.621 1.00 91.50 120 LEU A N 1
ATOM 974 C CA . LEU A 1 120 ? -2.798 6.631 -1.089 1.00 91.50 120 LEU A CA 1
ATOM 975 C C . LEU A 1 120 ? -4.234 6.859 -0.614 1.00 91.50 120 LEU A C 1
ATOM 977 O O . LEU A 1 120 ? -4.427 7.362 0.490 1.00 91.50 120 LEU A O 1
ATOM 981 N N . ASP A 1 121 ? -5.230 6.413 -1.378 1.00 89.62 121 ASP A N 1
ATOM 982 C CA . ASP A 1 121 ? -6.641 6.450 -0.988 1.00 89.62 121 ASP A CA 1
ATOM 983 C C . ASP A 1 121 ? -6.880 5.773 0.372 1.00 89.62 121 ASP A C 1
ATOM 985 O O . ASP A 1 121 ? -7.608 6.303 1.216 1.00 89.62 121 ASP A O 1
ATOM 989 N N . PHE A 1 122 ? -6.249 4.621 0.630 1.00 91.50 122 PHE A N 1
ATOM 990 C CA . PHE A 1 122 ? -6.388 3.929 1.917 1.00 91.50 122 PHE A CA 1
ATOM 991 C C . PHE A 1 122 ? -5.831 4.763 3.074 1.00 91.50 122 PHE A C 1
ATOM 993 O O . PH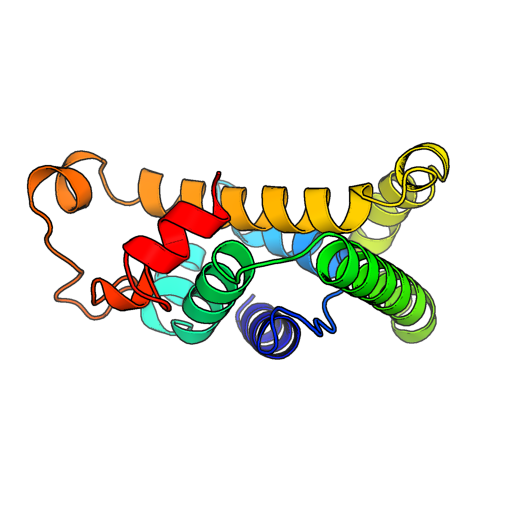E A 1 122 ? -6.456 4.846 4.135 1.00 91.50 122 PHE A O 1
ATOM 1000 N N . LEU A 1 123 ? -4.680 5.402 2.865 1.00 89.44 123 LEU A N 1
ATOM 1001 C CA . LEU A 1 123 ? -4.051 6.261 3.865 1.00 89.44 123 LEU A CA 1
ATOM 1002 C C . LEU A 1 123 ? -4.851 7.536 4.108 1.00 89.44 123 LEU A C 1
ATOM 1004 O O . LEU A 1 123 ? -5.056 7.907 5.260 1.00 89.44 123 LEU A O 1
ATOM 1008 N N . ILE A 1 124 ? -5.351 8.173 3.048 1.00 86.75 124 ILE A N 1
ATOM 1009 C CA . ILE A 1 124 ? -6.247 9.330 3.134 1.00 86.7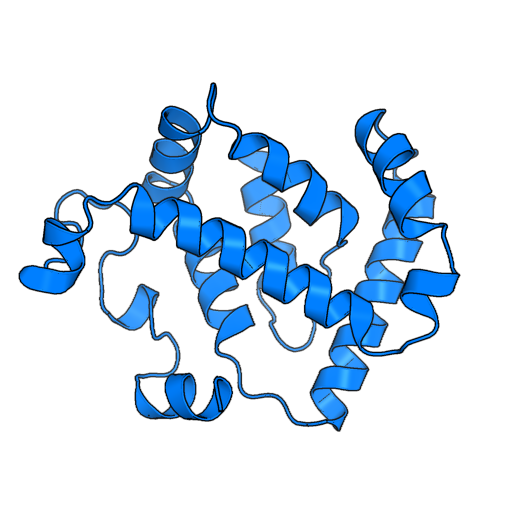5 124 ILE A CA 1
ATOM 1010 C C . ILE A 1 124 ? -7.436 8.968 4.019 1.00 86.75 124 ILE A C 1
ATOM 1012 O O . ILE A 1 124 ? -7.718 9.667 4.986 1.00 86.75 124 ILE A O 1
ATOM 1016 N N . VAL A 1 125 ? -8.090 7.834 3.767 1.00 84.94 125 VAL A N 1
ATOM 1017 C CA . VAL A 1 125 ? -9.235 7.402 4.576 1.00 84.94 125 VAL A CA 1
ATOM 1018 C C . VAL A 1 125 ? -8.873 7.255 6.062 1.00 84.94 125 VAL A C 1
ATOM 1020 O O . VAL A 1 125 ? -9.656 7.678 6.909 1.00 84.94 125 VAL A O 1
ATOM 1023 N N . ILE A 1 126 ? -7.694 6.727 6.402 1.00 82.62 126 ILE A N 1
ATOM 1024 C CA . ILE A 1 126 ? -7.242 6.629 7.801 1.00 82.62 126 ILE A CA 1
ATOM 1025 C C . ILE A 1 126 ? -6.952 7.998 8.410 1.00 82.62 126 ILE A C 1
ATOM 1027 O O . ILE A 1 126 ? -7.401 8.274 9.522 1.00 82.62 126 ILE A O 1
ATOM 1031 N N . PHE A 1 127 ? -6.177 8.832 7.719 1.00 79.06 127 PHE A N 1
ATOM 1032 C CA . PHE A 1 127 ? -5.729 10.119 8.247 1.00 79.06 127 PHE A CA 1
ATOM 1033 C C . PHE A 1 127 ? -6.858 11.147 8.320 1.00 79.06 127 PHE A C 1
ATOM 1035 O O . PHE A 1 127 ? -6.787 12.048 9.146 1.00 79.06 127 PHE A O 1
ATOM 1042 N N . TYR A 1 128 ? -7.908 11.008 7.505 1.00 75.50 128 TYR A N 1
ATOM 1043 C CA . TYR A 1 128 ? -9.133 11.800 7.633 1.00 75.50 128 TYR A CA 1
ATOM 1044 C C . TYR A 1 128 ? -10.064 11.290 8.744 1.00 75.50 128 TYR A C 1
ATOM 1046 O O . TYR A 1 128 ? -10.747 12.104 9.365 1.00 75.50 128 TYR A O 1
ATOM 1054 N N . ASP A 1 129 ? -10.124 9.973 8.988 1.00 68.94 129 ASP A N 1
ATOM 1055 C CA . ASP A 1 129 ? -10.926 9.385 10.078 1.00 68.94 129 ASP A CA 1
ATOM 1056 C C . ASP A 1 129 ? -10.299 9.650 11.458 1.00 68.94 129 ASP A C 1
ATOM 1058 O O . ASP A 1 129 ? -10.997 9.842 12.454 1.00 68.94 129 ASP A O 1
ATOM 1062 N N . GLN A 1 130 ? -8.970 9.741 11.522 1.00 64.31 130 GLN A N 1
ATOM 1063 C CA . GLN A 1 130 ? -8.298 10.423 12.620 1.00 64.31 130 GLN A CA 1
ATOM 1064 C C . GLN A 1 130 ? -8.685 11.899 12.537 1.00 64.31 130 GLN A C 1
ATOM 1066 O O . GLN A 1 130 ? -8.352 12.570 11.568 1.00 64.31 130 GLN A O 1
ATOM 1071 N N . SER A 1 131 ? -9.429 12.414 13.516 1.00 56.22 131 SER A N 1
ATOM 1072 C CA . SER A 1 131 ? -9.822 13.824 13.525 1.00 56.22 131 SER A CA 1
ATOM 1073 C C . SER A 1 131 ? -8.597 14.699 13.232 1.00 56.22 131 SER A C 1
ATOM 1075 O O . SER A 1 131 ? -7.592 14.604 13.937 1.00 56.22 131 SER A O 1
ATOM 1077 N N . LYS A 1 132 ? -8.677 15.522 12.173 1.00 49.97 132 LYS A N 1
ATOM 1078 C CA . LYS A 1 132 ? -7.583 16.373 11.655 1.00 49.97 132 LYS A CA 1
ATOM 1079 C C . L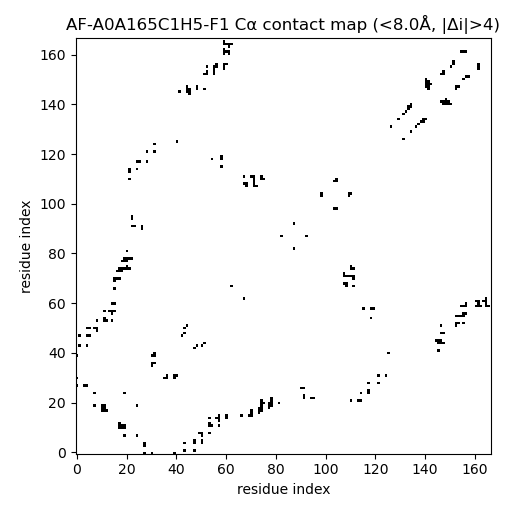YS A 1 132 ? -6.764 17.074 12.753 1.00 49.97 132 LYS A C 1
ATOM 1081 O O . LYS A 1 132 ? -5.565 17.259 12.592 1.00 49.97 132 LYS A O 1
ATOM 1086 N N . ALA A 1 133 ? -7.405 17.409 13.872 1.00 46.84 133 ALA A N 1
ATOM 1087 C CA . ALA A 1 133 ? -6.800 18.057 15.030 1.00 46.84 133 ALA A CA 1
ATOM 1088 C C . ALA A 1 133 ? -5.812 17.169 15.819 1.00 46.84 133 ALA A C 1
ATOM 1090 O O . ALA A 1 133 ? -4.792 17.647 16.299 1.00 46.84 133 ALA A O 1
ATOM 1091 N N . VAL A 1 134 ? -6.053 15.862 15.969 1.00 51.84 134 VAL A N 1
ATOM 1092 C CA . VAL A 1 134 ? -5.299 15.066 16.956 1.00 51.84 134 VAL A CA 1
ATOM 1093 C C . VAL A 1 134 ? -3.896 14.713 16.466 1.00 51.84 134 VAL A C 1
ATOM 1095 O O . VAL A 1 134 ? -2.949 14.839 17.235 1.00 51.84 134 VAL A O 1
ATOM 1098 N N . VAL A 1 135 ? -3.714 14.312 15.209 1.00 53.16 135 VAL A N 1
ATOM 1099 C CA . VAL A 1 135 ? -2.378 13.902 14.731 1.00 53.16 135 VAL A CA 1
ATOM 1100 C C . VAL A 1 135 ? -1.547 15.085 14.241 1.00 53.16 135 VAL A C 1
ATOM 1102 O O . VAL A 1 135 ? -0.356 15.140 14.539 1.00 53.16 135 VAL A O 1
ATOM 1105 N N . VAL A 1 136 ? -2.168 16.061 13.571 1.00 53.06 136 VAL A N 1
ATOM 1106 C CA . VAL A 1 136 ? -1.453 17.215 13.004 1.00 53.06 136 VAL A CA 1
ATOM 1107 C C . VAL A 1 136 ? -1.123 18.267 14.065 1.00 53.06 136 VAL A C 1
ATOM 1109 O O . VAL A 1 136 ? 0.010 18.735 14.100 1.00 53.06 136 VAL A O 1
ATOM 1112 N N . GLU A 1 137 ? -2.055 18.615 14.962 1.00 50.97 137 GLU A N 1
ATOM 1113 C CA . GLU A 1 137 ? -1.804 19.688 15.944 1.00 50.97 137 GLU A CA 1
ATOM 1114 C C . GLU A 1 137 ? -1.054 19.197 17.181 1.00 50.97 137 GLU A C 1
ATOM 1116 O O . GLU A 1 137 ? -0.331 19.969 17.805 1.00 50.97 137 GLU A O 1
ATOM 1121 N N . SER A 1 138 ? -1.202 17.920 17.556 1.00 56.31 138 SER A N 1
ATOM 1122 C CA . SER A 1 138 ? -0.593 17.420 18.792 1.00 56.31 138 SER A CA 1
ATOM 1123 C C . SER A 1 138 ? 0.655 16.558 18.593 1.00 56.31 138 SER A C 1
ATOM 1125 O O . SER A 1 138 ? 1.326 16.272 19.582 1.00 56.31 138 SER A O 1
ATOM 1127 N N . GLN A 1 139 ? 0.976 16.140 17.357 1.00 60.19 139 GLN A N 1
ATOM 1128 C CA . GLN A 1 139 ? 2.034 15.156 17.054 1.00 60.19 139 GLN A CA 1
ATOM 1129 C C . GLN A 1 139 ? 1.927 13.863 17.894 1.00 60.19 139 GLN A C 1
ATOM 1131 O O . GLN A 1 139 ? 2.897 13.124 18.064 1.00 60.19 139 GLN A O 1
ATOM 1136 N N . LYS A 1 140 ? 0.750 13.573 18.468 1.00 65.12 140 LYS A N 1
ATOM 1137 C CA . LYS A 1 140 ? 0.562 12.419 19.349 1.00 65.12 140 LYS A CA 1
ATOM 1138 C C . LYS A 1 140 ? 0.194 11.207 18.509 1.00 65.12 140 LYS A C 1
ATOM 1140 O O . LYS A 1 140 ? -0.947 11.059 18.076 1.00 65.12 140 LYS A O 1
ATOM 1145 N N . PHE A 1 141 ? 1.164 10.317 18.338 1.00 74.56 141 PHE A N 1
ATOM 1146 C CA . PHE A 1 141 ? 0.914 8.949 17.897 1.00 74.56 141 PHE A CA 1
ATOM 1147 C C . PHE A 1 141 ? 0.009 8.213 18.892 1.00 74.56 141 PHE A C 1
ATOM 1149 O O . PHE A 1 141 ? -0.124 8.605 20.060 1.00 74.56 141 PHE A O 1
ATOM 1156 N N . SER A 1 142 ? -0.653 7.152 18.431 1.00 74.00 142 SER A N 1
ATOM 1157 C CA . SER A 1 142 ? -1.624 6.449 19.266 1.00 74.00 142 SER A CA 1
ATOM 1158 C C . SER A 1 142 ? -0.974 5.836 20.502 1.00 74.00 142 SER A C 1
ATOM 1160 O O . SER A 1 142 ? -0.102 4.977 20.405 1.00 74.00 142 SER A O 1
ATOM 1162 N N . ARG A 1 143 ? -1.487 6.199 21.680 1.00 72.94 143 ARG A N 1
ATOM 1163 C CA . ARG A 1 143 ? -1.126 5.564 22.961 1.00 72.94 143 ARG A CA 1
ATOM 1164 C C . ARG A 1 143 ? -1.875 4.254 23.214 1.00 72.94 143 ARG A C 1
ATOM 1166 O O . ARG A 1 143 ? -1.551 3.535 24.150 1.00 72.94 143 ARG A O 1
ATOM 1173 N N . HIS A 1 144 ? -2.883 3.954 22.396 1.00 78.94 144 HIS A N 1
ATOM 1174 C CA . HIS A 1 144 ? -3.758 2.789 22.545 1.00 78.94 144 HIS A CA 1
ATOM 1175 C C . HIS A 1 144 ? -3.402 1.656 21.574 1.00 78.94 144 HIS A C 1
ATOM 1177 O O . HIS A 1 144 ? -4.231 0.786 21.324 1.00 78.94 144 HIS A O 1
ATOM 1183 N N . GLY A 1 145 ? -2.198 1.693 20.989 1.00 82.94 145 GLY A N 1
ATOM 1184 C CA . GLY A 1 145 ? -1.721 0.655 20.074 1.00 82.94 145 GLY A CA 1
ATOM 1185 C C . GLY A 1 145 ? -2.456 0.617 18.734 1.00 82.94 145 GLY A C 1
ATOM 1186 O O . GLY A 1 145 ? -2.494 -0.429 18.108 1.00 82.94 145 GLY A O 1
ATOM 1187 N N . LEU A 1 146 ? -3.060 1.731 18.301 1.00 88.25 146 LEU A N 1
ATOM 1188 C CA . LEU A 1 146 ? -3.631 1.843 16.953 1.00 88.25 146 LEU A CA 1
ATOM 1189 C C . LEU A 1 146 ? -2.609 2.465 16.007 1.00 88.25 146 LEU A C 1
ATOM 1191 O O . LEU A 1 146 ? -2.126 3.555 16.283 1.00 88.25 146 LEU A O 1
ATOM 1195 N N . TRP A 1 147 ? -2.368 1.870 14.850 1.00 90.44 147 TRP A N 1
ATOM 1196 C CA . TRP A 1 147 ? -1.502 2.466 13.833 1.00 90.44 147 TRP A CA 1
ATOM 1197 C C . TRP A 1 147 ? -1.951 3.898 13.434 1.00 90.44 147 TRP A C 1
ATOM 1199 O O . TRP A 1 147 ? -3.165 4.133 13.312 1.00 90.44 147 TRP A O 1
ATOM 1209 N N . PRO A 1 148 ? -1.042 4.871 13.224 1.00 89.62 148 PRO A N 1
ATOM 1210 C CA . PRO A 1 148 ? 0.395 4.802 13.473 1.00 89.62 148 PRO A CA 1
ATOM 1211 C C . PRO A 1 148 ? 0.714 4.986 14.965 1.00 89.62 148 PRO A C 1
ATOM 1213 O O . PRO A 1 148 ? 0.092 5.782 15.681 1.00 89.62 148 PRO A O 1
ATOM 1216 N N . THR A 1 149 ? 1.704 4.233 15.424 1.00 88.56 149 THR A N 1
ATOM 1217 C CA . THR A 1 149 ? 2.203 4.208 16.804 1.00 88.56 149 THR A CA 1
ATOM 1218 C C . THR A 1 149 ? 3.498 4.996 16.983 1.00 88.56 149 THR A C 1
ATOM 1220 O O . THR A 1 149 ? 3.790 5.432 18.096 1.00 88.56 149 THR A O 1
ATOM 1223 N N . SER A 1 150 ? 4.236 5.246 15.901 1.00 86.50 150 SER A N 1
ATOM 1224 C CA . SER A 1 150 ? 5.458 6.052 15.899 1.00 86.50 150 SER A CA 1
ATOM 1225 C C . SER A 1 150 ? 5.631 6.832 14.591 1.00 86.50 150 SER A C 1
ATOM 1227 O O . SER A 1 150 ? 4.880 6.651 13.631 1.00 86.50 150 SER A O 1
ATOM 1229 N N . ALA A 1 151 ? 6.642 7.703 14.540 1.00 85.00 151 ALA A N 1
ATOM 1230 C CA . ALA A 1 151 ? 7.019 8.395 13.309 1.00 85.00 151 ALA A CA 1
ATOM 1231 C C . ALA A 1 151 ? 7.543 7.423 12.239 1.00 85.00 151 ALA A C 1
ATOM 1233 O O . ALA A 1 151 ? 7.268 7.623 11.057 1.00 85.00 151 ALA A O 1
ATOM 1234 N N . ASP A 1 152 ? 8.225 6.352 12.651 1.00 87.56 152 ASP A N 1
ATOM 1235 C CA . ASP A 1 152 ? 8.786 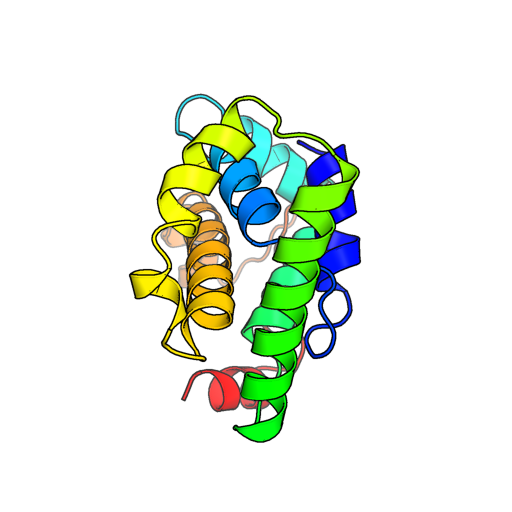5.336 11.750 1.00 87.56 152 ASP A CA 1
ATOM 1236 C C . ASP A 1 152 ? 7.699 4.555 11.001 1.00 87.56 152 ASP A C 1
ATOM 1238 O O . ASP A 1 152 ? 7.924 4.093 9.884 1.00 87.56 152 ASP A O 1
ATOM 1242 N N . ASP A 1 153 ? 6.496 4.456 11.577 1.00 88.06 153 ASP A N 1
ATOM 1243 C CA . ASP A 1 153 ? 5.338 3.875 10.896 1.00 88.06 153 ASP A CA 1
ATOM 1244 C C . ASP A 1 153 ? 4.939 4.698 9.659 1.00 88.06 153 ASP A C 1
ATOM 1246 O O . ASP A 1 153 ? 4.490 4.135 8.664 1.00 88.06 153 ASP A O 1
ATOM 1250 N N . ILE A 1 154 ? 5.111 6.025 9.702 1.00 86.88 154 ILE A N 1
ATOM 1251 C CA . ILE A 1 154 ? 4.765 6.952 8.611 1.00 86.88 154 ILE A CA 1
ATOM 1252 C C . ILE A 1 154 ? 5.971 7.185 7.689 1.00 86.88 154 ILE A C 1
ATOM 1254 O O . ILE A 1 154 ? 5.827 7.291 6.474 1.00 86.88 154 ILE A O 1
ATOM 1258 N N . LEU A 1 155 ? 7.179 7.261 8.239 1.00 87.88 155 LEU A N 1
ATOM 1259 C CA . LEU A 1 155 ? 8.403 7.583 7.506 1.00 87.88 155 LEU A CA 1
ATOM 1260 C C . LEU A 1 155 ? 9.420 6.446 7.666 1.00 87.88 155 LEU A C 1
ATOM 1262 O O . LEU A 1 155 ? 10.459 6.637 8.297 1.00 87.88 155 LEU A O 1
ATOM 1266 N N . PRO A 1 156 ? 9.168 5.261 7.076 1.00 89.19 156 PRO A N 1
ATOM 1267 C CA . PRO A 1 156 ? 9.956 4.057 7.349 1.00 89.19 156 PRO A CA 1
ATOM 1268 C C . PRO A 1 156 ? 11.412 4.130 6.869 1.00 89.19 156 PRO A C 1
ATOM 1270 O O . PRO A 1 156 ? 12.224 3.296 7.260 1.00 89.19 156 PRO A O 1
ATOM 1273 N N . PHE A 1 157 ? 11.754 5.104 6.021 1.00 87.50 157 PHE A N 1
ATOM 1274 C CA . PHE A 1 157 ? 13.125 5.361 5.556 1.00 87.50 157 PHE A CA 1
ATOM 1275 C C . PHE A 1 157 ? 13.704 6.670 6.115 1.00 87.50 157 PHE A C 1
ATOM 1277 O O . PHE A 1 157 ? 14.716 7.170 5.619 1.00 87.50 157 PHE A O 1
ATOM 1284 N N . GLY A 1 158 ? 13.042 7.248 7.118 1.00 85.31 158 GLY A N 1
ATOM 1285 C CA . GLY A 1 158 ? 13.317 8.583 7.6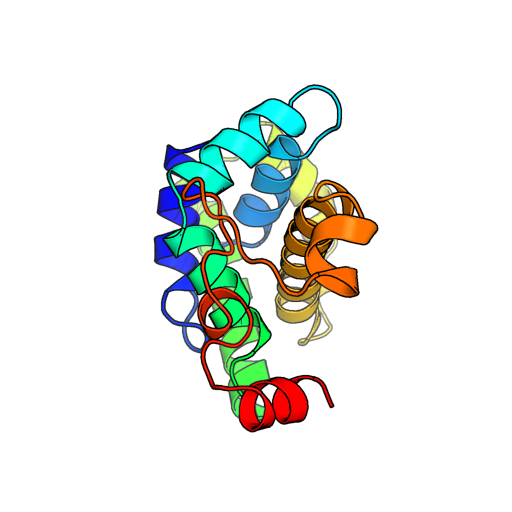26 1.00 85.31 158 GLY A CA 1
ATOM 1286 C C . GLY A 1 158 ? 12.712 9.696 6.757 1.00 85.31 158 GLY A C 1
ATOM 1287 O O . GLY A 1 158 ? 12.276 9.456 5.622 1.00 85.31 158 GLY A O 1
ATOM 1288 N N . PRO A 1 159 ? 12.660 10.929 7.287 1.00 82.44 159 PRO A N 1
ATOM 1289 C CA . PRO A 1 159 ? 12.015 12.065 6.631 1.00 82.44 159 PRO A CA 1
ATOM 1290 C C . PRO A 1 159 ? 12.682 12.448 5.305 1.00 82.44 159 PRO A C 1
ATOM 1292 O O . PRO A 1 159 ? 11.985 12.621 4.309 1.00 82.44 159 PRO A O 1
ATOM 1295 N N . GLU A 1 160 ? 14.014 12.518 5.258 1.00 81.50 160 GLU A N 1
ATOM 1296 C CA . GLU A 1 160 ? 14.761 12.952 4.066 1.00 81.50 160 GLU A CA 1
ATOM 1297 C C . GLU A 1 160 ? 14.579 11.994 2.877 1.00 81.50 160 GLU A C 1
ATOM 1299 O O . GLU A 1 160 ? 14.245 12.405 1.760 1.00 81.50 160 GLU A O 1
ATOM 1304 N N . SER A 1 161 ? 14.729 10.690 3.119 1.00 80.75 161 SER A N 1
ATOM 1305 C CA . SER A 1 161 ? 14.547 9.658 2.091 1.00 80.75 161 SER A CA 1
ATOM 1306 C C . SER A 1 161 ? 13.098 9.570 1.610 1.00 80.75 161 SER A C 1
ATOM 1308 O O . SER A 1 161 ? 12.845 9.363 0.424 1.00 80.75 161 SER A O 1
ATOM 1310 N N . SER A 1 162 ? 12.136 9.747 2.520 1.00 76.31 162 SER A N 1
ATOM 1311 C CA . SER A 1 162 ? 10.714 9.715 2.167 1.00 76.31 162 SER A CA 1
ATOM 1312 C C . SER A 1 162 ? 10.325 10.939 1.335 1.00 76.31 162 SER A C 1
ATOM 1314 O O . SER A 1 162 ? 9.638 10.796 0.329 1.00 76.31 162 SER A O 1
ATOM 1316 N N . TYR A 1 163 ? 10.813 12.129 1.699 1.00 73.94 163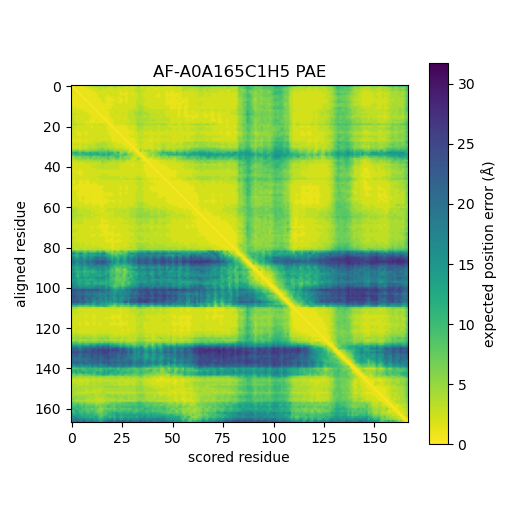 TYR A N 1
ATOM 1317 C CA . TYR A 1 163 ? 10.544 13.370 0.969 1.00 73.94 163 TYR A CA 1
ATOM 1318 C C . TYR A 1 163 ? 11.153 13.358 -0.436 1.00 73.94 163 TYR A C 1
ATOM 1320 O O . TYR A 1 163 ? 10.469 13.665 -1.407 1.00 73.94 163 TYR A O 1
ATOM 1328 N N . SER A 1 164 ? 12.404 12.908 -0.567 1.00 73.56 164 SER A N 1
ATOM 1329 C CA . SER A 1 164 ? 13.081 12.780 -1.869 1.00 73.56 164 SER A CA 1
ATOM 1330 C C . SER A 1 164 ? 12.469 11.738 -2.811 1.00 73.56 164 SER A C 1
ATOM 1332 O O . SER A 1 164 ? 12.848 11.679 -3.975 1.00 73.56 164 SER A O 1
ATOM 1334 N N . THR A 1 165 ? 11.548 10.906 -2.323 1.00 69.94 165 THR A N 1
ATOM 1335 C CA . THR A 1 165 ? 10.799 9.940 -3.140 1.00 69.94 165 THR A CA 1
ATOM 1336 C C . THR A 1 165 ? 9.464 10.509 -3.641 1.00 69.94 165 THR A C 1
ATOM 1338 O O . THR A 1 165 ? 8.878 9.971 -4.579 1.00 69.94 165 THR A O 1
ATOM 1341 N N . LEU A 1 166 ? 8.968 11.574 -3.004 1.00 60.72 166 LEU A N 1
ATOM 1342 C CA . LEU A 1 166 ? 7.698 12.234 -3.327 1.00 60.72 166 LEU A CA 1
ATOM 1343 C C . LEU A 1 166 ? 7.856 13.400 -4.322 1.00 60.72 166 LEU A C 1
ATOM 1345 O O . LEU A 1 166 ? 6.845 13.865 -4.848 1.00 60.72 166 LEU A O 1
ATOM 1349 N N . LEU A 1 167 ? 9.092 13.859 -4.554 1.00 46.56 167 LEU A N 1
ATOM 1350 C CA . LEU A 1 167 ? 9.489 14.844 -5.570 1.00 46.56 167 LEU A CA 1
ATOM 1351 C C . LEU A 1 167 ? 10.070 14.145 -6.804 1.00 46.56 167 LEU A C 1
ATOM 1353 O O . LEU A 1 167 ? 9.826 14.655 -7.918 1.00 46.56 167 LEU A O 1
#

Organism: NCBI:txid1314781

Solvent-accessible surface area (backbone atoms only — not comparable to full-atom values): 9188 Å² total; per-residue (Å²): 104,71,71,53,44,56,52,48,24,65,18,30,63,41,60,76,64,38,62,38,32,59,64,61,54,57,59,54,51,63,54,61,37,81,93,48,20,70,63,45,50,51,50,41,27,54,74,35,52,62,38,54,38,22,50,35,43,44,69,35,51,74,70,50,74,69,50,48,49,50,32,19,54,34,32,51,50,28,35,56,54,52,61,76,72,67,61,68,55,81,65,50,51,56,50,40,63,66,64,65,42,53,83,69,58,76,48,79,58,40,63,48,47,54,48,49,53,54,52,49,51,54,50,49,55,51,57,61,69,43,55,67,62,52,52,72,75,62,69,52,50,40,89,80,59,31,60,52,58,49,69,54,48,70,30,72,68,38,67,68,51,30,51,68,43,76,109

pLDDT: mean 80.3, std 15.32, range [46.03, 96.75]

Foldseek 3Di:
DVVLLVVLLVQLVDLLQGLDALLSLVVVCVCCPPVNNVVSLQCCQQPVLSSLLSLLCNQLPADDPVSLLSVLVNNVVSNVVVCPPDPDDPSNVVVCVVVVPCVQPVDSNRRSVSSNVSSVVVVCSNCVVVPVCPCVVPVDADPPRGPPNDPCSNVVPDDVSSVVRVD

Sequence (167 aa):
MERDAAALTLALREPLKPTLCAACLLCFRAYFLADVRKTNLRILRASHHEFWNCIMRFLTVKRTDISRSAVNRRLDAAWRACQSTRGPPKYHAKLRAVFDNRAVFENYDNMLREVVETLLDFLIVIFYDQSKAVVVESQKFSRHGLWPTSADDILPFGPESSYSTLL

Mean predicted aligned error: 7.54 Å

Radius of gyration: 16.36 Å; Cα contacts (8 Å, |Δi|>4): 174; chains: 1; bounding box: 36×39×47 Å

Secondary structure (DSSP, 8-state):
-HHHHHHHHHHHSSTTS----HHHHHHHGGGGSHHHHHHHHHHHHHH-HHHHHHHHHHHHS---HHHHHHHHHHHHHHHHHHHHHS---HHHHHHHHHHS-GGGTSSTTHHHHHHHHHHHHHHHHHHHHS-HHHHHHH----TTSPSP-SHHHH-TT-HHHHHHHH-